Protein AF-A0A8T5TJ67-F1 (afdb_monomer)

Nearest PDB structures (foldseek):
  5tj5-assembly1_B  TM=3.031E-01  e=1.837E+00  Saccharomyces cerevisiae S288C
  1few-assembly1_A  TM=2.357E-01  e=9.222E+00  Homo sapiens

Foldseek 3Di:
DVVVVVLLLVLLVLLQVLLVQQLVQLVVQQVPCPDPVVCCVPVNPVLNVLSVQSNVLSVVSNVVSPDDPDPPPPQLVNLLVSLVSNCRRTPVVSSVSSNVSSVSVVVVVVVVVD

Radius of gyration: 16.31 Å; Cα contacts (8 Å, |Δi|>4): 129; chains: 1; bounding box: 36×20×50 Å

Secondary structure (DSSP, 8-state):
-HHHHHHHHHHHHHHHHHHHHHHHHHHHHHHT-S-HHHHHHHH-HHHHHHHHHHHHHHHHHHHHHH-SS------HHHHHHHHHHHHHHS-HHHHHHHHHHHHHHHHHHHTT--

Mean predicted aligned error: 6.75 Å

Solvent-accessible surface area (backbone atoms only — not comparable to full-atom values): 5750 Å² total; per-residue (Å²): 115,68,70,61,53,53,52,54,52,50,34,34,51,37,29,32,53,17,11,51,52,15,28,52,52,17,46,52,66,55,67,70,54,86,50,64,70,65,44,36,76,72,69,35,62,63,55,56,52,34,25,54,53,11,31,54,54,15,48,52,39,32,60,57,42,67,51,89,87,54,85,67,88,62,51,37,64,56,39,35,51,52,11,53,49,28,33,73,31,35,37,50,67,23,12,50,40,22,34,50,29,17,52,53,52,45,53,58,58,57,66,72,75,114

Sequence (114 aa):
MEKNRNYQNLIRFLSLISGIGGFIFSFTNLYNIIDVIRFINTEGFTYIIKNIIGLIFTEIVILFSIRPNRPIPIHFALIGVIGFFIMIFSYFWCGFLLLIAGGIDLITRTGEKE

pLDDT: mean 81.97, std 12.16, range [45.62, 94.38]

Structure (mmCIF, N/CA/C/O backbone):
data_AF-A0A8T5TJ67-F1
#
_entry.id   AF-A0A8T5TJ67-F1
#
loop_
_atom_site.group_PDB
_atom_site.id
_atom_site.type_symbol
_atom_site.label_atom_id
_atom_site.label_alt_id
_atom_site.label_comp_id
_atom_site.label_asym_id
_atom_site.label_entity_id
_atom_site.label_seq_id
_atom_site.pdbx_PDB_ins_code
_atom_site.Cartn_x
_atom_site.Cartn_y
_atom_site.Cartn_z
_atom_site.occupancy
_atom_site.B_iso_or_equiv
_atom_site.auth_seq_id
_atom_site.auth_comp_id
_atom_site.auth_asym_id
_atom_site.auth_atom_id
_atom_site.pdbx_PDB_model_num
ATOM 1 N N . MET A 1 1 ? -15.703 -2.414 25.810 1.00 54.84 1 MET A N 1
ATOM 2 C CA . MET A 1 1 ? -14.335 -2.901 25.497 1.00 54.84 1 MET A CA 1
ATOM 3 C C . MET A 1 1 ? -14.296 -3.815 24.271 1.00 54.84 1 MET A C 1
ATOM 5 O O . MET A 1 1 ? -13.433 -3.625 23.426 1.00 54.84 1 MET A O 1
ATOM 9 N N . GLU A 1 2 ? -15.232 -4.755 24.112 1.00 59.00 2 GLU A N 1
ATOM 10 C CA . GLU A 1 2 ? -15.249 -5.699 22.976 1.00 59.00 2 GLU A CA 1
ATOM 11 C C . GLU A 1 2 ? -15.525 -5.037 21.609 1.00 59.00 2 GLU A C 1
ATOM 13 O O . GLU A 1 2 ? -14.854 -5.336 20.623 1.00 59.00 2 GLU A O 1
ATOM 18 N N . LYS A 1 3 ? -16.424 -4.041 21.564 1.00 59.69 3 LYS A N 1
ATOM 19 C CA . LYS A 1 3 ? -16.757 -3.288 20.339 1.00 59.69 3 LYS A CA 1
ATOM 20 C C . LYS A 1 3 ? -15.538 -2.567 19.734 1.00 59.69 3 LYS A C 1
ATOM 22 O O . LYS A 1 3 ? -15.302 -2.667 18.536 1.00 59.69 3 LYS A O 1
ATOM 27 N N . ASN A 1 4 ? -14.721 -1.916 20.567 1.00 70.56 4 ASN A N 1
ATOM 28 C CA . ASN A 1 4 ? -13.504 -1.216 20.132 1.00 70.56 4 ASN A CA 1
ATOM 29 C C . ASN A 1 4 ?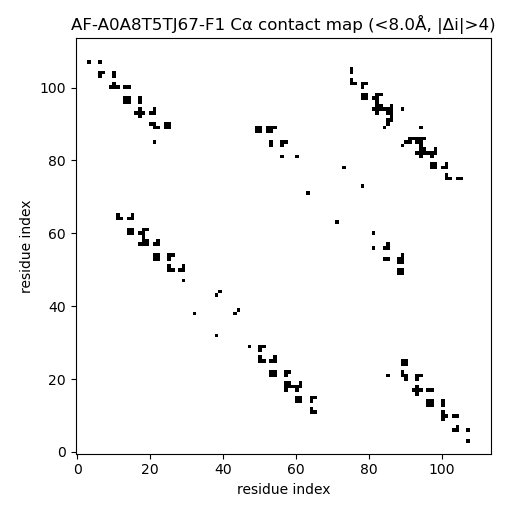 -12.439 -2.215 19.616 1.00 70.56 4 ASN A C 1
ATOM 31 O O . ASN A 1 4 ? -11.816 -1.990 18.582 1.00 70.56 4 ASN A O 1
ATOM 35 N N . ARG A 1 5 ? -12.326 -3.400 20.236 1.00 74.25 5 ARG A N 1
ATOM 36 C CA . ARG A 1 5 ? -11.442 -4.478 19.753 1.00 74.25 5 ARG A CA 1
ATOM 37 C C . ARG A 1 5 ? -11.844 -4.991 18.364 1.00 74.25 5 ARG A C 1
ATOM 39 O O . ARG A 1 5 ? -10.973 -5.217 17.526 1.00 74.25 5 ARG A O 1
ATOM 46 N N . ASN A 1 6 ? -13.143 -5.123 18.096 1.00 80.75 6 ASN A N 1
ATOM 47 C CA . ASN A 1 6 ? -13.642 -5.553 16.787 1.00 80.75 6 ASN A CA 1
ATOM 48 C C . ASN A 1 6 ? -13.367 -4.511 15.690 1.00 80.75 6 ASN A C 1
ATOM 50 O O . ASN A 1 6 ? -12.905 -4.885 14.612 1.00 80.75 6 ASN A O 1
ATOM 54 N N . TYR A 1 7 ? -13.559 -3.215 15.968 1.00 80.31 7 TYR A N 1
ATOM 55 C CA . TYR A 1 7 ? -13.212 -2.149 15.017 1.00 80.31 7 TYR A CA 1
ATOM 56 C C . TYR A 1 7 ? -11.710 -2.087 14.734 1.00 80.31 7 TYR A C 1
ATOM 58 O O . TYR A 1 7 ? -11.309 -1.988 13.577 1.00 80.31 7 TYR A O 1
ATOM 66 N N . GLN A 1 8 ? -10.868 -2.223 15.760 1.00 79.06 8 GLN A N 1
ATOM 67 C CA . GLN A 1 8 ? -9.416 -2.264 15.575 1.00 79.06 8 GLN A CA 1
ATOM 68 C C . GLN A 1 8 ? -8.974 -3.460 14.724 1.00 79.06 8 GLN A C 1
ATOM 70 O O . GLN A 1 8 ? -8.115 -3.311 13.855 1.00 79.06 8 GLN A O 1
ATOM 75 N N . ASN A 1 9 ? -9.579 -4.634 14.923 1.00 83.81 9 ASN A N 1
ATOM 76 C CA . ASN A 1 9 ? -9.312 -5.804 14.088 1.00 83.81 9 ASN A CA 1
ATOM 77 C C . ASN A 1 9 ? -9.749 -5.576 12.633 1.00 83.81 9 ASN A C 1
ATOM 79 O O . ASN A 1 9 ? -9.009 -5.932 11.718 1.00 83.81 9 ASN A O 1
ATOM 83 N N . LEU A 1 10 ? -10.903 -4.937 12.412 1.00 85.75 10 LEU A N 1
ATOM 84 C CA . LEU A 1 10 ? -11.391 -4.596 11.075 1.00 85.75 10 LEU A CA 1
ATOM 85 C C . LEU A 1 10 ? -10.462 -3.604 10.359 1.00 85.75 10 LEU A C 1
ATOM 87 O O . LEU A 1 10 ? -10.092 -3.838 9.212 1.00 85.75 10 LEU A O 1
ATOM 91 N N . ILE A 1 11 ? -10.034 -2.533 11.034 1.00 84.94 11 ILE A N 1
ATOM 92 C CA . ILE A 1 11 ? -9.094 -1.542 10.482 1.00 84.94 11 ILE A CA 1
ATOM 93 C C . ILE A 1 11 ? -7.776 -2.217 10.089 1.00 84.94 11 ILE A C 1
ATOM 95 O O . ILE A 1 11 ? -7.259 -1.978 8.996 1.00 84.94 11 ILE A O 1
ATOM 99 N N . ARG A 1 12 ? -7.248 -3.095 10.954 1.00 83.94 12 ARG A N 1
ATOM 100 C CA . ARG A 1 12 ? -6.021 -3.862 10.681 1.00 83.94 12 ARG A CA 1
ATOM 101 C C . ARG A 1 12 ? -6.185 -4.779 9.479 1.00 83.94 12 ARG A C 1
ATOM 103 O O . ARG A 1 12 ? -5.309 -4.816 8.625 1.00 83.94 12 ARG A O 1
ATOM 110 N N . PHE A 1 13 ? -7.307 -5.485 9.397 1.00 88.75 13 PHE A N 1
ATOM 111 C CA . PHE A 1 13 ? -7.608 -6.383 8.291 1.00 88.75 13 PHE A CA 1
ATOM 112 C C . PHE A 1 13 ? -7.712 -5.637 6.954 1.00 88.75 13 PHE A C 1
ATOM 114 O O . PHE A 1 13 ? -7.060 -6.023 5.986 1.00 88.75 13 PHE A O 1
ATOM 121 N N . LEU A 1 14 ? -8.460 -4.529 6.912 1.00 89.69 14 LEU A N 1
ATOM 122 C CA . LEU A 1 14 ? -8.596 -3.698 5.713 1.00 89.69 14 LEU A CA 1
ATOM 123 C C . LEU A 1 14 ? -7.253 -3.103 5.275 1.00 89.69 14 LEU A C 1
ATOM 125 O O . LEU A 1 14 ? -6.912 -3.149 4.094 1.00 89.69 14 LEU A O 1
ATOM 129 N N . SER A 1 15 ? -6.470 -2.597 6.230 1.00 88.69 15 SER A N 1
ATOM 130 C CA . SER A 1 15 ? -5.136 -2.051 5.959 1.00 88.69 15 SER A CA 1
ATOM 131 C C . SER A 1 15 ? -4.192 -3.126 5.419 1.00 88.69 15 SER A C 1
ATOM 133 O O . SER A 1 15 ? -3.483 -2.884 4.444 1.00 88.69 15 SER A O 1
ATOM 135 N N . LEU A 1 16 ? -4.236 -4.336 5.985 1.00 90.56 16 LEU A N 1
ATOM 136 C CA . LEU A 1 16 ? -3.417 -5.458 5.542 1.00 90.56 16 LEU A CA 1
ATOM 137 C C . LEU A 1 16 ? -3.779 -5.901 4.120 1.00 90.56 16 LEU A C 1
ATOM 139 O O . LEU A 1 16 ? -2.886 -6.045 3.290 1.00 90.56 16 LEU A O 1
ATOM 143 N N . ILE A 1 17 ? -5.070 -6.069 3.814 1.00 92.88 17 ILE A N 1
ATOM 144 C CA . ILE A 1 17 ? -5.524 -6.430 2.461 1.00 92.88 17 ILE A CA 1
ATOM 145 C C . ILE A 1 17 ? -5.148 -5.348 1.452 1.00 92.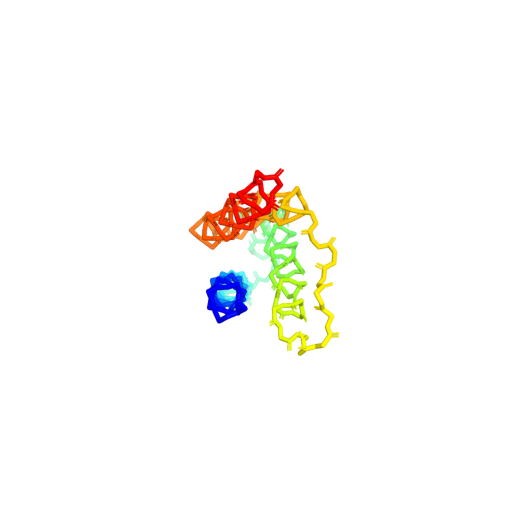88 17 ILE A C 1
ATOM 147 O O . ILE A 1 17 ? -4.643 -5.666 0.377 1.00 92.88 17 ILE A O 1
ATOM 151 N N . SER A 1 18 ? -5.351 -4.076 1.801 1.00 90.69 18 SER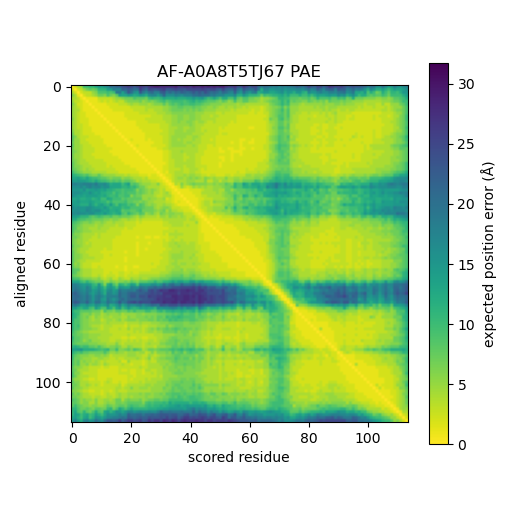 A N 1
ATOM 152 C CA . SER A 1 18 ? -4.925 -2.952 0.969 1.00 90.69 18 SER A CA 1
ATOM 153 C C . SER A 1 18 ? -3.425 -3.021 0.674 1.00 90.69 18 SER A C 1
ATOM 155 O O . SER A 1 18 ? -3.019 -2.952 -0.485 1.00 90.69 18 SER A O 1
ATOM 157 N N . GLY A 1 19 ? -2.607 -3.177 1.719 1.00 90.69 19 GLY A N 1
ATOM 158 C CA . GLY A 1 19 ? -1.156 -3.257 1.601 1.00 90.69 19 GLY A CA 1
ATOM 159 C C . GLY A 1 19 ? -0.716 -4.423 0.717 1.00 90.69 19 GLY A C 1
ATOM 160 O O . GLY A 1 19 ? 0.028 -4.216 -0.234 1.00 90.69 19 GLY A O 1
ATOM 161 N N . ILE A 1 20 ? -1.232 -5.630 0.961 1.00 94.06 20 ILE A N 1
ATOM 162 C CA . ILE A 1 20 ? -0.900 -6.823 0.166 1.00 94.06 20 ILE A CA 1
ATOM 163 C C . ILE A 1 20 ? -1.329 -6.651 -1.295 1.00 94.06 20 ILE A C 1
ATOM 165 O O . ILE A 1 20 ? -0.544 -6.928 -2.198 1.00 94.06 20 ILE A O 1
ATOM 169 N N . GLY A 1 21 ? -2.547 -6.167 -1.546 1.00 92.56 21 GLY A N 1
ATOM 170 C CA . GLY A 1 21 ? -3.043 -5.967 -2.908 1.00 92.56 21 GLY A CA 1
ATOM 171 C C . GLY A 1 21 ? -2.205 -4.954 -3.691 1.00 92.56 21 GLY A C 1
ATOM 172 O O . GLY A 1 21 ? -1.837 -5.211 -4.837 1.00 92.56 21 GLY A O 1
ATOM 173 N N . GLY A 1 22 ? -1.839 -3.834 -3.060 1.00 92.44 22 GLY A N 1
ATOM 174 C CA . GLY A 1 22 ? -1.003 -2.815 -3.691 1.00 92.44 22 GLY A CA 1
ATOM 175 C C . GLY A 1 22 ? 0.432 -3.300 -3.905 1.00 92.44 22 GLY A C 1
ATOM 176 O O . GLY A 1 22 ? 1.045 -2.983 -4.927 1.00 92.44 22 GLY A O 1
ATOM 177 N N . PHE A 1 23 ? 0.947 -4.118 -2.985 1.00 94.12 23 PHE A N 1
ATOM 178 C CA . PHE A 1 23 ? 2.255 -4.745 -3.127 1.00 94.12 23 PHE A CA 1
ATOM 179 C C . PHE A 1 23 ? 2.276 -5.678 -4.337 1.00 94.12 23 PHE A C 1
ATOM 181 O O . PHE A 1 23 ? 3.121 -5.513 -5.211 1.00 94.12 23 PHE A O 1
ATOM 188 N N . ILE A 1 24 ? 1.312 -6.601 -4.435 1.00 94.38 24 ILE A N 1
ATOM 189 C CA . ILE A 1 24 ? 1.206 -7.540 -5.561 1.00 94.38 24 ILE A CA 1
ATOM 190 C C . ILE A 1 24 ? 1.086 -6.775 -6.878 1.00 94.38 24 ILE A C 1
ATOM 192 O O . ILE A 1 24 ? 1.836 -7.058 -7.804 1.00 94.38 24 ILE A O 1
ATOM 196 N N . PHE A 1 25 ? 0.208 -5.772 -6.957 1.00 93.00 25 PHE A N 1
ATOM 197 C CA . PHE A 1 25 ? 0.032 -4.979 -8.173 1.00 93.00 25 PHE A CA 1
ATOM 198 C C . PHE A 1 25 ? 1.336 -4.303 -8.624 1.00 93.00 25 PHE A C 1
ATOM 200 O O . PHE A 1 25 ? 1.768 -4.469 -9.764 1.00 93.00 25 PHE A O 1
ATOM 207 N N . SER A 1 26 ? 1.991 -3.576 -7.715 1.00 92.25 26 SER A N 1
ATOM 208 C CA . SER A 1 26 ? 3.237 -2.861 -8.019 1.00 92.25 26 SER A CA 1
ATOM 209 C C . SER A 1 26 ? 4.375 -3.829 -8.357 1.00 92.25 26 SER A C 1
ATOM 211 O O . SER A 1 26 ? 5.158 -3.576 -9.272 1.00 92.25 26 SER A O 1
ATOM 213 N N . PHE A 1 27 ? 4.443 -4.963 -7.654 1.00 92.75 27 PHE A N 1
ATOM 214 C CA . PHE A 1 27 ? 5.428 -6.010 -7.897 1.00 92.75 27 PHE A CA 1
ATOM 215 C C . PHE A 1 27 ? 5.231 -6.650 -9.270 1.00 92.75 27 PHE A C 1
ATOM 217 O O . PHE A 1 27 ? 6.185 -6.744 -10.033 1.00 92.75 27 PHE A O 1
ATOM 224 N N . THR A 1 28 ? 4.005 -7.039 -9.626 1.00 91.31 28 THR A N 1
ATOM 225 C CA . THR A 1 28 ? 3.693 -7.636 -10.931 1.00 91.31 28 THR A CA 1
ATOM 226 C C . THR A 1 28 ? 4.013 -6.678 -12.079 1.00 91.31 28 THR A C 1
ATOM 228 O O . THR A 1 28 ? 4.586 -7.103 -13.081 1.00 91.31 28 THR A O 1
ATOM 231 N N . ASN A 1 29 ? 3.721 -5.383 -11.924 1.00 89.62 29 ASN A N 1
ATOM 232 C CA . ASN A 1 29 ? 4.056 -4.374 -12.931 1.00 89.62 29 ASN A CA 1
ATOM 233 C C . ASN A 1 29 ? 5.562 -4.255 -13.181 1.00 89.62 29 ASN A C 1
ATOM 235 O O . ASN A 1 29 ? 5.965 -4.012 -14.315 1.00 89.62 29 ASN A O 1
ATOM 239 N N . LEU A 1 30 ? 6.384 -4.416 -12.142 1.00 89.62 30 LEU A N 1
ATOM 240 C CA . LEU A 1 30 ? 7.843 -4.393 -12.264 1.00 89.62 30 LEU A CA 1
ATOM 241 C C . LEU A 1 30 ? 8.401 -5.733 -12.750 1.00 89.62 30 LEU A C 1
ATOM 243 O O . LEU A 1 30 ? 9.303 -5.752 -13.581 1.00 89.62 30 LEU A O 1
ATOM 247 N N . TYR A 1 31 ? 7.853 -6.849 -12.269 1.00 88.62 31 TYR A N 1
ATOM 248 C CA . TYR A 1 31 ? 8.286 -8.197 -12.633 1.00 88.62 31 TYR A CA 1
ATOM 249 C C . TYR A 1 31 ? 8.078 -8.496 -14.123 1.00 88.62 31 TYR A C 1
ATOM 251 O O . TYR A 1 31 ? 8.889 -9.180 -14.738 1.00 88.62 31 TYR A O 1
ATOM 259 N N . ASN A 1 32 ? 7.024 -7.942 -14.726 1.00 85.81 32 ASN A N 1
ATOM 260 C CA . ASN A 1 32 ? 6.734 -8.118 -16.150 1.00 85.81 32 ASN A CA 1
ATOM 261 C C . ASN A 1 32 ? 7.672 -7.326 -17.084 1.00 85.81 32 ASN A C 1
ATOM 263 O O . ASN A 1 32 ? 7.536 -7.413 -18.306 1.00 85.81 32 ASN A O 1
ATOM 267 N N . ILE A 1 33 ? 8.629 -6.560 -16.548 1.00 86.62 33 ILE A N 1
ATOM 268 C CA . ILE A 1 33 ? 9.618 -5.833 -17.348 1.00 86.62 33 ILE A CA 1
ATOM 269 C C . ILE A 1 33 ? 10.758 -6.791 -17.720 1.00 86.62 33 ILE A C 1
ATOM 271 O O . ILE A 1 33 ? 11.708 -6.983 -16.968 1.00 86.62 33 ILE A O 1
ATOM 275 N N . ILE A 1 34 ? 10.656 -7.391 -18.909 1.00 80.88 34 ILE A N 1
ATOM 276 C CA . ILE A 1 34 ? 11.642 -8.350 -19.443 1.00 80.88 34 ILE A CA 1
ATOM 277 C C . ILE A 1 34 ? 12.904 -7.636 -19.965 1.00 80.88 34 ILE A C 1
ATOM 279 O O . ILE A 1 34 ? 14.011 -8.151 -19.833 1.00 80.88 34 ILE A O 1
ATOM 283 N N . ASP A 1 35 ? 12.746 -6.438 -20.538 1.00 83.69 35 ASP A N 1
ATOM 284 C CA . ASP A 1 35 ? 13.838 -5.601 -21.047 1.00 83.69 35 ASP A CA 1
ATOM 285 C C . ASP A 1 35 ? 13.650 -4.161 -20.565 1.00 83.69 35 ASP A C 1
ATOM 287 O O . ASP A 1 35 ? 12.813 -3.410 -21.072 1.00 83.69 35 ASP A O 1
ATOM 291 N N . VAL A 1 36 ? 14.446 -3.783 -19.567 1.00 81.38 36 VAL A N 1
ATOM 292 C CA . VAL A 1 36 ? 14.365 -2.477 -18.906 1.00 81.38 36 VAL A CA 1
ATOM 293 C C . VAL A 1 36 ? 14.709 -1.336 -19.864 1.00 81.38 36 VAL A C 1
ATOM 295 O O . VAL A 1 36 ? 14.064 -0.292 -19.814 1.00 81.38 36 VAL A O 1
ATOM 298 N N . ILE A 1 37 ? 15.680 -1.517 -20.764 1.00 81.44 37 ILE A N 1
ATOM 299 C CA . ILE A 1 37 ? 16.137 -0.449 -21.667 1.00 81.44 37 ILE A CA 1
ATOM 300 C C . ILE A 1 37 ? 15.053 -0.154 -22.700 1.00 81.44 37 ILE A C 1
ATOM 302 O O . ILE A 1 37 ? 14.670 1.002 -22.901 1.00 81.44 37 ILE A O 1
ATOM 306 N N . ARG A 1 38 ? 14.507 -1.201 -23.326 1.00 83.81 38 ARG A N 1
ATOM 307 C CA . ARG A 1 38 ? 13.406 -1.053 -24.280 1.00 83.81 38 ARG A CA 1
ATOM 308 C C . ARG A 1 38 ? 12.157 -0.489 -23.606 1.00 83.81 38 ARG A C 1
ATOM 310 O O . ARG A 1 38 ? 11.498 0.380 -24.174 1.00 83.81 38 ARG A O 1
ATOM 317 N N . PHE A 1 39 ? 11.852 -0.944 -22.394 1.00 84.81 39 PHE A N 1
ATOM 318 C CA . PHE A 1 39 ? 10.703 -0.473 -21.631 1.00 84.81 39 PHE A CA 1
ATOM 319 C C . PHE A 1 39 ? 10.812 1.016 -21.284 1.00 84.81 39 PHE A C 1
ATOM 321 O O . PHE A 1 39 ? 9.875 1.765 -21.545 1.00 84.81 39 PHE A O 1
ATOM 328 N N . ILE A 1 40 ? 11.967 1.478 -20.789 1.00 85.69 40 ILE A N 1
ATOM 329 C CA . ILE A 1 40 ? 12.200 2.899 -20.481 1.00 85.69 40 ILE A CA 1
ATOM 330 C C . ILE A 1 40 ? 12.008 3.776 -21.720 1.00 85.69 40 ILE A C 1
ATOM 332 O O . ILE A 1 40 ? 11.410 4.842 -21.616 1.00 85.69 40 ILE A O 1
ATOM 336 N N . ASN A 1 41 ? 12.463 3.323 -22.889 1.00 83.50 41 ASN A N 1
ATOM 337 C CA . ASN A 1 41 ? 12.296 4.074 -24.134 1.00 83.50 41 ASN A CA 1
ATOM 338 C C . ASN A 1 41 ? 10.836 4.143 -24.618 1.00 83.50 41 ASN A C 1
ATOM 340 O O . ASN A 1 41 ? 10.513 5.024 -25.409 1.00 83.50 41 ASN A O 1
ATOM 344 N N . THR A 1 42 ? 9.968 3.230 -24.166 1.00 84.50 42 THR A N 1
ATOM 345 C CA . THR A 1 42 ? 8.573 3.125 -24.632 1.00 84.50 42 THR A CA 1
ATOM 346 C C . THR A 1 42 ? 7.587 3.742 -23.637 1.00 84.50 42 THR A C 1
ATOM 348 O O . THR A 1 42 ? 6.773 4.579 -24.007 1.00 84.50 42 THR A O 1
ATOM 351 N N . GLU A 1 43 ? 7.689 3.359 -22.365 1.00 81.50 43 GLU A N 1
ATOM 352 C CA . GLU A 1 43 ? 6.768 3.735 -21.278 1.00 81.50 43 GLU A CA 1
ATOM 353 C C . GLU A 1 43 ? 7.327 4.864 -20.394 1.00 81.50 43 GLU A C 1
ATOM 355 O O . GLU A 1 43 ? 6.614 5.474 -19.594 1.00 81.50 43 GLU A O 1
ATOM 360 N N . GLY A 1 44 ? 8.621 5.166 -20.530 1.00 84.06 44 GLY A N 1
ATOM 361 C CA . GLY A 1 44 ? 9.303 6.184 -19.744 1.00 84.06 44 GLY A CA 1
ATOM 362 C C . GLY A 1 44 ? 9.754 5.698 -18.366 1.00 84.06 44 GLY A C 1
ATOM 363 O O . GLY A 1 44 ? 9.135 4.864 -17.702 1.00 84.06 44 GLY A O 1
ATOM 364 N N . PHE A 1 45 ? 10.845 6.291 -17.880 1.00 86.75 45 PHE A N 1
ATOM 365 C CA . PHE A 1 45 ? 11.412 5.984 -16.561 1.00 86.75 45 PHE A CA 1
ATOM 366 C C . PHE A 1 45 ? 10.430 6.258 -15.404 1.00 86.75 45 PHE A C 1
ATOM 368 O O . PHE A 1 45 ? 10.468 5.597 -14.365 1.00 86.75 45 PHE A O 1
ATOM 375 N N . THR A 1 46 ? 9.494 7.189 -15.607 1.00 86.69 46 THR A N 1
ATOM 376 C CA . THR A 1 46 ? 8.452 7.557 -14.641 1.00 86.69 46 THR A CA 1
ATOM 377 C C . THR A 1 46 ? 7.574 6.374 -14.238 1.00 86.69 46 THR A C 1
ATOM 379 O O . THR A 1 46 ? 7.184 6.286 -13.075 1.00 86.69 46 THR A O 1
ATOM 382 N N . TYR A 1 47 ? 7.290 5.435 -15.150 1.00 86.88 47 TYR A N 1
ATOM 383 C CA . TYR A 1 47 ? 6.482 4.255 -14.831 1.00 86.88 47 TYR A CA 1
ATOM 384 C C . TYR A 1 47 ? 7.175 3.344 -13.809 1.00 86.88 47 TYR A C 1
ATOM 386 O O . TYR A 1 47 ? 6.549 2.859 -12.864 1.00 86.88 47 TYR A O 1
ATOM 394 N N . ILE A 1 48 ? 8.485 3.143 -13.962 1.00 87.38 48 ILE A N 1
ATOM 395 C CA . ILE A 1 48 ? 9.286 2.324 -13.045 1.00 87.38 48 ILE A CA 1
ATOM 396 C C . ILE A 1 48 ? 9.338 2.990 -11.671 1.00 87.38 48 ILE A C 1
ATOM 398 O O . ILE A 1 48 ? 9.008 2.354 -10.670 1.00 87.38 48 ILE A O 1
ATOM 402 N N . ILE A 1 49 ? 9.669 4.288 -11.627 1.00 90.44 49 ILE A N 1
ATOM 403 C CA . ILE A 1 49 ? 9.691 5.058 -10.375 1.00 90.44 49 ILE A CA 1
ATOM 404 C C . ILE A 1 49 ? 8.337 4.964 -9.668 1.00 90.44 49 ILE A C 1
ATOM 406 O O . ILE A 1 49 ? 8.288 4.698 -8.469 1.00 90.44 49 ILE A O 1
ATOM 410 N N . LYS A 1 50 ? 7.236 5.145 -10.408 1.00 90.81 50 LYS A N 1
ATOM 411 C CA . LYS A 1 50 ? 5.879 5.090 -9.863 1.00 90.81 50 LYS A CA 1
ATOM 412 C C . LYS A 1 50 ? 5.624 3.773 -9.126 1.00 90.81 50 LYS A C 1
ATOM 414 O O . LYS A 1 50 ? 5.194 3.805 -7.977 1.00 90.81 50 LYS A O 1
ATOM 419 N N . ASN A 1 51 ? 5.930 2.636 -9.753 1.00 90.12 51 ASN A N 1
ATOM 420 C CA . ASN A 1 51 ? 5.699 1.326 -9.143 1.00 90.12 51 ASN A CA 1
ATOM 421 C C . ASN A 1 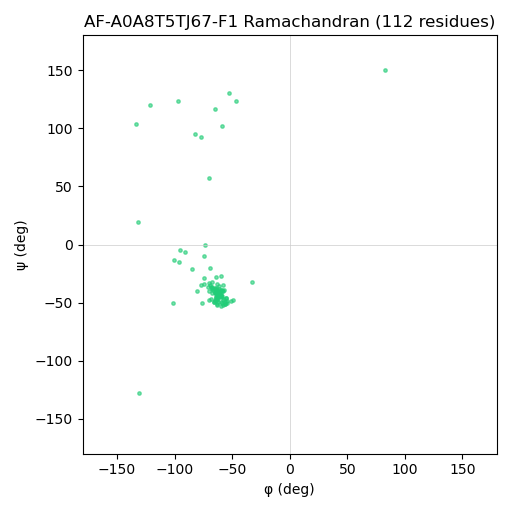51 ? 6.651 1.041 -7.969 1.00 90.12 51 ASN A C 1
ATOM 423 O O . ASN A 1 51 ? 6.230 0.427 -6.992 1.00 90.12 51 ASN A O 1
ATOM 427 N N . ILE A 1 52 ? 7.897 1.526 -8.006 1.00 92.69 52 ILE A N 1
ATOM 428 C CA . ILE A 1 52 ? 8.823 1.424 -6.863 1.00 92.69 52 ILE A CA 1
ATOM 429 C C . ILE A 1 52 ? 8.287 2.216 -5.664 1.00 92.69 52 ILE A C 1
ATOM 431 O O . ILE A 1 52 ? 8.256 1.707 -4.546 1.00 92.69 52 ILE A O 1
ATOM 435 N N . ILE A 1 53 ? 7.813 3.443 -5.890 1.00 93.06 53 ILE A N 1
ATOM 436 C CA . ILE A 1 53 ? 7.174 4.254 -4.847 1.00 93.06 53 ILE A CA 1
ATOM 437 C C . ILE A 1 53 ? 5.928 3.538 -4.308 1.00 93.06 53 ILE A C 1
ATOM 439 O O . ILE A 1 53 ? 5.734 3.468 -3.093 1.00 93.06 53 ILE A O 1
ATOM 443 N N . GLY A 1 54 ? 5.115 2.959 -5.197 1.00 91.94 54 GLY A N 1
ATOM 444 C CA . GLY A 1 54 ? 3.967 2.129 -4.835 1.00 91.94 54 GLY A CA 1
ATOM 445 C C . GLY A 1 54 ? 4.346 0.978 -3.899 1.00 91.94 54 GLY A C 1
ATOM 446 O O . GLY A 1 54 ? 3.732 0.833 -2.841 1.00 91.94 54 GLY A O 1
ATOM 447 N N . LEU A 1 55 ? 5.404 0.226 -4.228 1.00 93.62 55 LEU A N 1
ATOM 448 C CA . LEU A 1 55 ? 5.928 -0.845 -3.377 1.00 93.62 55 LEU A CA 1
ATOM 449 C C . LEU A 1 55 ? 6.290 -0.339 -1.982 1.00 93.62 55 LEU A C 1
ATOM 451 O O . LEU A 1 55 ? 5.786 -0.887 -1.003 1.00 93.62 55 LEU A O 1
ATOM 455 N N . ILE A 1 56 ? 7.074 0.738 -1.889 1.00 93.62 56 ILE A N 1
ATOM 456 C CA . ILE A 1 56 ? 7.514 1.310 -0.608 1.00 93.62 56 ILE A CA 1
ATOM 457 C C . ILE A 1 56 ? 6.311 1.656 0.277 1.00 93.62 56 ILE A C 1
ATOM 459 O O . ILE A 1 56 ? 6.256 1.258 1.440 1.00 93.62 56 ILE A O 1
ATOM 463 N N . PHE A 1 57 ? 5.309 2.359 -0.261 1.00 91.62 57 PHE A N 1
ATOM 464 C CA . PHE A 1 57 ? 4.122 2.714 0.521 1.00 91.62 57 PHE A CA 1
ATOM 465 C C . PHE A 1 57 ? 3.319 1.486 0.955 1.00 91.62 57 PHE A C 1
ATOM 467 O O . PHE A 1 57 ? 2.857 1.421 2.095 1.00 91.62 57 PHE A O 1
ATOM 474 N N . THR A 1 58 ? 3.161 0.499 0.075 1.00 91.06 58 THR A N 1
ATOM 475 C CA . THR A 1 58 ? 2.402 -0.718 0.392 1.00 91.06 58 THR A CA 1
ATOM 476 C C . THR A 1 58 ? 3.108 -1.591 1.429 1.00 91.06 58 THR A C 1
ATOM 478 O O . THR A 1 58 ? 2.454 -2.105 2.335 1.00 91.06 58 THR A O 1
ATOM 481 N N . GLU A 1 59 ? 4.439 -1.669 1.386 1.00 91.25 59 GLU A N 1
ATOM 482 C CA . GL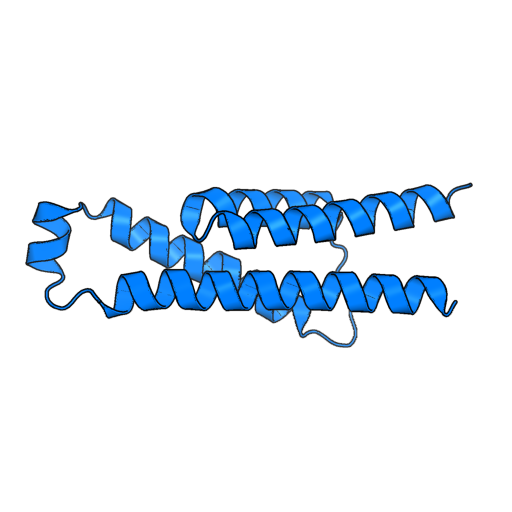U A 1 59 ? 5.257 -2.343 2.394 1.00 91.25 59 GLU A CA 1
ATOM 483 C C . GLU A 1 59 ? 5.138 -1.657 3.757 1.00 91.25 59 GLU A C 1
ATOM 485 O O . GLU A 1 59 ? 4.903 -2.322 4.768 1.00 91.25 59 GLU A O 1
ATOM 490 N N . ILE A 1 60 ? 5.207 -0.323 3.791 1.00 89.19 60 ILE A N 1
ATOM 491 C CA . ILE A 1 60 ? 4.993 0.462 5.010 1.00 89.19 60 ILE A CA 1
ATOM 492 C C . ILE A 1 60 ? 3.628 0.123 5.631 1.00 89.19 60 ILE A C 1
ATOM 494 O O . ILE A 1 60 ? 3.546 -0.147 6.832 1.00 89.19 60 ILE A O 1
ATOM 498 N N . VAL A 1 61 ? 2.560 0.070 4.827 1.00 88.19 61 VAL A N 1
ATOM 499 C CA . VAL A 1 61 ? 1.213 -0.296 5.299 1.00 88.19 61 VAL A CA 1
ATOM 500 C C . VAL A 1 61 ? 1.166 -1.718 5.852 1.00 88.19 61 VAL A C 1
ATOM 502 O O . VAL A 1 61 ? 0.564 -1.937 6.906 1.00 88.19 61 VAL A O 1
ATOM 505 N N . ILE A 1 62 ? 1.812 -2.680 5.194 1.00 89.44 62 ILE A N 1
ATOM 506 C CA . ILE A 1 62 ? 1.881 -4.072 5.662 1.00 89.44 62 ILE A CA 1
ATOM 507 C C . ILE A 1 62 ? 2.615 -4.148 7.007 1.00 89.44 62 ILE A C 1
ATOM 509 O O . ILE A 1 62 ? 2.078 -4.696 7.972 1.00 89.44 62 ILE A O 1
ATOM 513 N N . LEU A 1 63 ? 3.806 -3.549 7.104 1.00 86.62 63 LEU A N 1
ATOM 514 C CA . LEU A 1 63 ? 4.619 -3.529 8.325 1.00 86.62 63 LEU A CA 1
ATOM 515 C C . LEU A 1 63 ? 3.858 -2.927 9.504 1.00 86.62 63 LEU A C 1
ATOM 517 O O . LEU A 1 63 ? 3.961 -3.404 10.636 1.00 86.62 63 LEU A O 1
ATOM 521 N N . PHE A 1 64 ? 3.078 -1.884 9.241 1.00 79.94 64 PHE A N 1
ATOM 522 C CA . PHE A 1 64 ? 2.209 -1.286 10.236 1.00 79.94 64 PHE A CA 1
ATOM 523 C C . PHE A 1 64 ? 1.060 -2.217 10.626 1.00 79.94 64 PHE A C 1
ATOM 525 O O . PHE A 1 64 ? 0.844 -2.451 11.814 1.00 79.94 64 PHE A O 1
ATOM 532 N N . SER A 1 65 ? 0.378 -2.815 9.655 1.00 81.06 65 SER A N 1
ATOM 533 C CA . SER A 1 65 ? -0.792 -3.666 9.899 1.00 81.06 65 SER A CA 1
ATOM 534 C C . SER A 1 65 ? -0.472 -4.936 10.700 1.00 81.06 65 SER A C 1
ATOM 536 O O . SER A 1 65 ? -1.330 -5.425 11.433 1.00 81.06 65 SER A O 1
ATOM 538 N N . ILE A 1 66 ? 0.759 -5.454 10.602 1.00 82.62 66 ILE A N 1
ATOM 539 C CA . ILE A 1 66 ? 1.195 -6.690 11.278 1.00 82.62 66 ILE A CA 1
ATOM 540 C C . ILE A 1 66 ? 1.657 -6.445 12.726 1.00 82.62 66 ILE A C 1
ATOM 542 O O . ILE A 1 66 ? 1.670 -7.376 13.532 1.00 82.62 66 ILE A O 1
ATOM 546 N N . ARG A 1 67 ? 2.030 -5.214 13.111 1.00 73.69 67 ARG A N 1
ATOM 547 C CA . ARG A 1 67 ? 2.589 -4.958 14.452 1.00 73.69 67 ARG A CA 1
ATOM 548 C C . ARG A 1 67 ? 1.553 -5.240 15.561 1.00 73.69 67 ARG A C 1
ATOM 550 O O . ARG A 1 67 ? 0.562 -4.519 15.667 1.00 73.69 67 ARG A O 1
ATOM 557 N N . PRO A 1 68 ? 1.802 -6.219 16.457 1.00 53.88 68 PRO A N 1
ATOM 558 C CA . PRO A 1 68 ? 0.784 -6.717 17.385 1.00 53.88 68 PRO A CA 1
ATOM 559 C C . PRO A 1 68 ? 0.468 -5.757 18.541 1.00 53.88 68 PRO A C 1
ATOM 561 O O . PRO A 1 68 ? -0.662 -5.747 19.026 1.00 53.88 68 PRO A O 1
ATOM 564 N N . ASN A 1 69 ? 1.434 -4.929 18.962 1.00 52.84 69 ASN A N 1
ATOM 565 C CA . ASN A 1 69 ? 1.412 -4.291 20.286 1.00 52.84 69 ASN A CA 1
ATOM 566 C C . ASN A 1 69 ? 1.685 -2.783 20.314 1.00 52.84 69 ASN A C 1
ATOM 568 O O . ASN A 1 69 ? 2.025 -2.226 21.356 1.00 52.84 69 ASN A O 1
ATOM 572 N N . ARG A 1 70 ? 1.531 -2.093 19.185 1.00 50.62 70 ARG A N 1
ATOM 573 C CA . ARG A 1 70 ? 1.409 -0.637 19.213 1.00 50.62 70 ARG A CA 1
ATOM 574 C C . ARG A 1 70 ? 0.076 -0.283 18.576 1.00 50.62 70 ARG A C 1
ATOM 576 O O . ARG A 1 70 ? -0.106 -0.630 17.408 1.00 50.62 70 ARG A O 1
ATOM 583 N N . PRO A 1 71 ? -0.855 0.388 19.286 1.00 47.38 71 PRO A N 1
ATOM 584 C CA . PRO A 1 71 ? -1.784 1.242 18.577 1.00 47.38 71 PRO A CA 1
ATOM 585 C C . PRO A 1 71 ? -0.856 2.225 17.893 1.00 47.38 71 PRO A C 1
ATOM 587 O O . PRO A 1 71 ? -0.205 3.048 18.537 1.00 47.38 71 PRO A O 1
ATOM 590 N N . ILE A 1 72 ? -0.626 2.021 16.606 1.00 47.88 72 ILE A N 1
ATOM 591 C CA . ILE A 1 72 ? 0.123 2.996 15.850 1.00 47.88 72 ILE A CA 1
ATOM 592 C C . ILE A 1 72 ? -0.627 4.305 16.139 1.00 47.88 72 ILE A C 1
ATOM 594 O O . ILE A 1 72 ? -1.864 4.300 16.088 1.00 47.88 72 ILE A O 1
ATOM 598 N N . PRO A 1 73 ? 0.048 5.397 16.523 1.00 46.06 73 PRO A N 1
ATOM 599 C CA . PRO A 1 73 ? -0.598 6.694 16.598 1.00 46.06 73 PRO A CA 1
ATOM 600 C C . PRO A 1 73 ? -0.876 7.143 15.158 1.00 46.06 73 PRO A C 1
A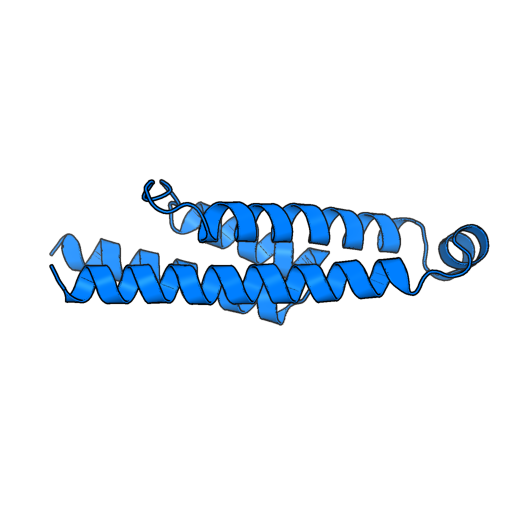TOM 602 O O . PRO A 1 73 ? -0.374 8.157 14.692 1.00 46.06 73 PRO A O 1
ATOM 605 N N . ILE A 1 74 ? -1.618 6.338 14.394 1.00 53.72 74 ILE A N 1
ATOM 606 C CA . ILE A 1 74 ? -2.157 6.744 13.121 1.00 53.72 74 ILE A CA 1
ATOM 607 C C . ILE A 1 74 ? -3.328 7.602 13.523 1.00 53.72 74 ILE A C 1
ATOM 609 O O . ILE A 1 74 ? -4.429 7.126 13.780 1.00 53.72 74 ILE A O 1
ATOM 613 N N . HIS A 1 75 ? -3.070 8.895 13.626 1.00 63.47 75 HIS A N 1
ATOM 614 C CA . HIS A 1 75 ? -4.110 9.829 13.267 1.00 63.47 75 HIS A CA 1
ATOM 615 C C . HIS A 1 75 ? -4.671 9.351 11.931 1.00 63.47 75 HIS A C 1
ATOM 617 O O . HIS A 1 75 ? -3.893 9.217 10.996 1.00 63.47 75 HIS A O 1
ATOM 623 N N . PHE A 1 76 ? -5.972 9.086 11.827 1.00 67.25 76 PHE A N 1
ATOM 624 C CA . PHE A 1 76 ? -6.691 8.882 10.562 1.00 67.25 76 PHE A CA 1
ATOM 625 C C . PHE A 1 76 ? -6.124 9.720 9.391 1.00 67.25 76 PHE A C 1
ATOM 627 O O . PHE A 1 76 ? -6.085 9.243 8.264 1.00 67.25 76 PHE A O 1
ATOM 634 N N . ALA A 1 77 ? -5.599 10.922 9.668 1.00 71.69 77 ALA A N 1
ATOM 635 C CA . ALA A 1 77 ? -4.821 11.753 8.754 1.00 71.69 77 ALA A CA 1
ATOM 636 C C . ALA A 1 77 ? -3.640 11.031 8.071 1.00 71.69 77 ALA A C 1
ATOM 638 O O . ALA A 1 77 ? -3.514 11.112 6.858 1.00 71.69 77 ALA A O 1
ATOM 639 N N . LEU A 1 78 ? -2.790 10.299 8.796 1.00 79.69 78 LEU A N 1
ATOM 640 C CA . LEU A 1 78 ? -1.660 9.558 8.227 1.00 79.69 78 LEU A CA 1
ATOM 641 C C . LEU A 1 78 ? -2.124 8.350 7.391 1.00 79.69 78 LEU A C 1
ATOM 643 O O . LEU A 1 78 ? -1.582 8.148 6.309 1.00 79.69 78 LEU A O 1
ATOM 647 N N . ILE A 1 79 ? -3.148 7.592 7.823 1.00 81.62 79 ILE A N 1
ATOM 648 C CA . ILE A 1 79 ? -3.781 6.558 6.969 1.00 81.62 79 ILE A CA 1
ATOM 649 C C . ILE A 1 79 ? -4.352 7.210 5.706 1.00 81.62 79 ILE A C 1
ATOM 651 O O . ILE A 1 79 ? -4.175 6.680 4.615 1.00 81.62 79 ILE A O 1
ATOM 655 N N . GLY A 1 80 ? -4.993 8.372 5.847 1.00 82.50 80 GLY A N 1
ATOM 656 C CA . GLY A 1 80 ? -5.553 9.149 4.748 1.00 82.50 80 GLY A CA 1
ATOM 657 C C . GLY A 1 80 ? -4.493 9.552 3.726 1.00 82.50 80 GLY A C 1
ATOM 658 O O . GLY A 1 80 ? -4.638 9.295 2.534 1.00 82.50 80 GLY A O 1
ATOM 659 N N . VAL A 1 81 ? -3.388 10.121 4.208 1.00 86.75 81 VAL A N 1
ATOM 660 C CA . VAL A 1 81 ? -2.251 10.531 3.379 1.00 86.75 81 VAL A CA 1
ATOM 661 C C . VAL A 1 81 ? -1.634 9.321 2.679 1.00 86.75 81 VAL A C 1
ATOM 663 O O . VAL A 1 81 ? -1.472 9.344 1.462 1.00 86.75 81 VAL A O 1
ATOM 666 N N . ILE A 1 82 ? -1.344 8.237 3.404 1.00 88.00 82 ILE A N 1
ATOM 667 C CA . ILE A 1 82 ? -0.761 7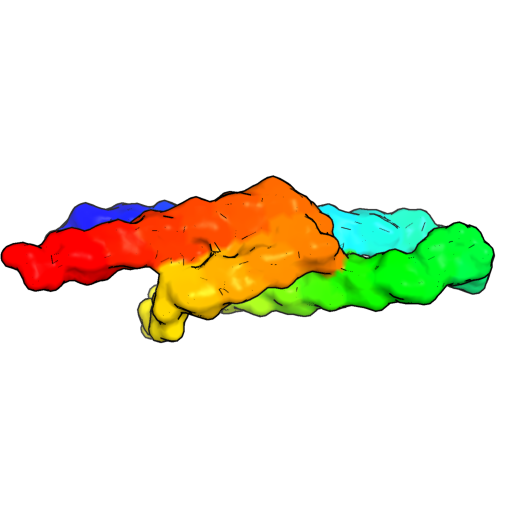.025 2.807 1.00 88.00 82 ILE A CA 1
ATOM 668 C C . ILE A 1 82 ? -1.730 6.388 1.800 1.00 88.00 82 ILE A C 1
ATOM 670 O O . ILE A 1 82 ? -1.307 5.993 0.717 1.00 88.00 82 ILE A O 1
ATOM 674 N N . GLY A 1 83 ? -3.028 6.336 2.110 1.00 86.38 83 GLY A N 1
ATOM 675 C CA . GLY A 1 83 ? -4.072 5.857 1.202 1.00 86.38 83 GLY A CA 1
ATOM 676 C C . GLY A 1 83 ? -4.096 6.644 -0.099 1.00 86.38 83 GLY A C 1
ATOM 677 O O . GLY A 1 83 ? -4.060 6.047 -1.171 1.00 86.38 83 GLY A O 1
ATOM 678 N N . PHE A 1 84 ? -4.040 7.973 -0.016 1.00 89.06 84 PHE A N 1
ATOM 679 C CA . PHE A 1 84 ? -3.955 8.843 -1.185 1.00 89.06 84 PHE A CA 1
ATOM 680 C C . PHE A 1 84 ? -2.702 8.572 -2.032 1.00 89.06 84 PHE A C 1
ATOM 682 O O . PHE A 1 84 ? -2.798 8.426 -3.251 1.00 89.06 84 PHE A O 1
ATOM 689 N N . PHE A 1 85 ? -1.534 8.416 -1.399 1.00 89.50 85 PHE A N 1
ATOM 690 C CA . PHE A 1 85 ? -0.307 8.043 -2.107 1.00 89.50 85 PHE A CA 1
ATOM 691 C C . PHE A 1 85 ? -0.429 6.672 -2.792 1.00 89.50 85 PHE A C 1
ATOM 693 O O . PHE A 1 85 ? -0.039 6.534 -3.950 1.00 89.50 85 PHE A O 1
ATOM 700 N N . ILE A 1 86 ? -1.037 5.673 -2.148 1.00 88.12 86 ILE A N 1
ATOM 701 C CA . ILE A 1 86 ? -1.264 4.355 -2.764 1.00 88.12 86 ILE A CA 1
ATOM 702 C C . ILE A 1 86 ? -2.216 4.453 -3.964 1.00 88.12 86 ILE A C 1
ATOM 704 O O . ILE A 1 86 ? -1.968 3.794 -4.972 1.00 88.12 86 ILE A O 1
ATOM 708 N N . MET A 1 87 ? -3.250 5.302 -3.913 1.00 89.94 87 MET A N 1
ATOM 709 C CA . MET A 1 87 ? -4.147 5.515 -5.061 1.00 89.94 87 MET A CA 1
ATOM 710 C C . MET A 1 87 ? -3.408 6.074 -6.281 1.00 89.94 87 MET A C 1
ATOM 712 O O . MET A 1 87 ? -3.710 5.686 -7.407 1.00 89.94 87 MET A O 1
ATOM 716 N N . ILE A 1 88 ? -2.452 6.981 -6.060 1.00 87.75 88 ILE A N 1
ATOM 717 C CA . ILE A 1 88 ? -1.679 7.607 -7.138 1.00 87.75 88 ILE A CA 1
ATOM 718 C C . ILE A 1 88 ? -0.628 6.644 -7.683 1.00 87.75 88 ILE A C 1
ATOM 720 O O . ILE A 1 88 ? -0.517 6.481 -8.898 1.00 87.75 88 ILE A O 1
ATOM 724 N N . PHE A 1 89 ? 0.165 6.042 -6.794 1.00 84.88 89 PHE A N 1
ATOM 725 C CA . PHE A 1 89 ? 1.409 5.357 -7.148 1.00 84.88 89 PHE A CA 1
ATOM 726 C C . PHE A 1 89 ? 1.265 3.843 -7.329 1.00 84.88 89 PHE A C 1
ATOM 728 O O . PHE A 1 89 ? 2.138 3.224 -7.927 1.00 84.88 89 PHE A O 1
ATOM 735 N N . SER A 1 90 ? 0.169 3.243 -6.871 1.00 87.31 90 SER A N 1
ATOM 736 C CA . SER A 1 90 ? -0.073 1.803 -6.957 1.00 87.31 90 SER A CA 1
ATOM 737 C C . SER A 1 90 ? -1.475 1.530 -7.517 1.00 87.31 90 SER A C 1
ATOM 739 O O . SER A 1 90 ? -1.822 2.032 -8.589 1.00 87.31 90 SER A O 1
ATOM 741 N N . TYR A 1 91 ? -2.275 0.717 -6.825 1.00 86.38 91 TYR A N 1
ATOM 742 C CA . TYR A 1 91 ? -3.617 0.337 -7.225 1.00 86.38 91 TYR A CA 1
ATOM 743 C C . TYR A 1 91 ? -4.672 1.203 -6.535 1.00 86.38 91 TYR A C 1
ATOM 745 O O . TYR A 1 91 ? -4.765 1.239 -5.304 1.00 86.38 91 TYR A O 1
ATOM 753 N N . PHE A 1 92 ? -5.512 1.851 -7.347 1.00 87.75 92 PHE A N 1
ATOM 754 C CA . PHE A 1 92 ? -6.572 2.753 -6.892 1.00 87.75 92 PHE A CA 1
ATOM 755 C C . PHE A 1 92 ? -7.441 2.135 -5.788 1.00 87.75 92 PHE A C 1
ATOM 757 O O . PHE A 1 92 ? -7.660 2.752 -4.746 1.00 87.75 92 PHE A O 1
ATOM 764 N N . TRP A 1 93 ? -7.889 0.891 -5.982 1.00 87.38 93 TRP A N 1
ATOM 765 C CA . TRP A 1 93 ? -8.780 0.219 -5.035 1.00 87.38 93 TRP A CA 1
ATOM 766 C C . TRP A 1 93 ? -8.117 -0.091 -3.694 1.00 87.38 93 TRP A C 1
ATOM 768 O O . TRP A 1 93 ? -8.786 -0.035 -2.665 1.00 87.38 93 TRP A O 1
ATOM 778 N N . CYS A 1 94 ? -6.810 -0.361 -3.675 1.00 88.75 94 CYS A N 1
ATOM 779 C CA . CYS A 1 94 ? -6.075 -0.554 -2.426 1.00 88.75 94 CYS A CA 1
ATOM 780 C C . CYS A 1 94 ? -6.032 0.746 -1.628 1.00 88.75 94 CYS A C 1
ATOM 782 O O . CYS A 1 94 ? -6.431 0.777 -0.467 1.00 88.75 94 CYS A O 1
ATOM 784 N N . GLY A 1 95 ? -5.658 1.851 -2.272 1.00 86.88 95 GLY A N 1
ATOM 785 C CA . GLY A 1 95 ? -5.661 3.147 -1.604 1.00 86.88 95 GLY A CA 1
ATOM 786 C C . GLY A 1 95 ? -7.055 3.547 -1.100 1.00 86.88 95 GLY A C 1
ATOM 787 O O . GLY A 1 95 ? -7.179 4.011 0.030 1.00 86.88 95 GLY A O 1
ATOM 788 N N . PHE A 1 96 ? -8.117 3.260 -1.863 1.00 90.12 96 PHE A N 1
ATOM 789 C CA . PHE A 1 96 ? -9.502 3.485 -1.431 1.00 90.12 96 PHE A CA 1
ATOM 790 C C . PHE A 1 96 ? -9.900 2.649 -0.201 1.00 90.12 96 PHE A C 1
ATOM 792 O O . PHE A 1 96 ? -10.485 3.180 0.743 1.00 90.12 96 PHE A O 1
ATOM 799 N N . LEU A 1 97 ? -9.540 1.361 -0.162 1.00 89.31 97 LEU A N 1
ATOM 800 C CA . LEU A 1 97 ? -9.753 0.506 1.014 1.00 89.31 97 LEU A CA 1
ATOM 801 C C . LEU A 1 97 ? -9.046 1.061 2.255 1.00 89.31 97 LEU A C 1
ATOM 803 O O . LEU A 1 97 ? -9.609 1.042 3.353 1.00 89.31 97 LEU A O 1
ATOM 807 N N . LEU A 1 98 ? -7.836 1.595 2.082 1.00 88.44 98 LEU A N 1
ATOM 808 C CA . LEU A 1 98 ? -7.089 2.214 3.170 1.00 88.44 98 LEU A CA 1
ATOM 809 C C . LEU A 1 98 ? -7.758 3.509 3.661 1.00 88.44 98 LEU A C 1
ATOM 811 O O . LEU A 1 98 ? -7.821 3.740 4.867 1.00 88.44 98 LEU A O 1
ATOM 815 N N . LEU A 1 99 ? -8.340 4.311 2.763 1.00 89.56 99 LEU A N 1
ATOM 816 C CA . LEU A 1 99 ? -9.139 5.482 3.145 1.00 89.56 99 LEU A CA 1
ATOM 817 C C . LEU A 1 99 ? -10.385 5.098 3.952 1.00 89.56 99 LEU A C 1
ATOM 819 O O . LEU A 1 99 ? -10.677 5.753 4.953 1.00 89.56 99 LEU A O 1
ATOM 823 N N . ILE A 1 100 ? -11.085 4.022 3.575 1.00 89.00 100 ILE A N 1
ATOM 824 C CA . ILE A 1 100 ? -12.219 3.502 4.356 1.00 89.00 100 ILE A CA 1
ATOM 825 C C . ILE A 1 100 ? -11.758 3.113 5.764 1.00 89.00 100 ILE A C 1
ATOM 827 O O . 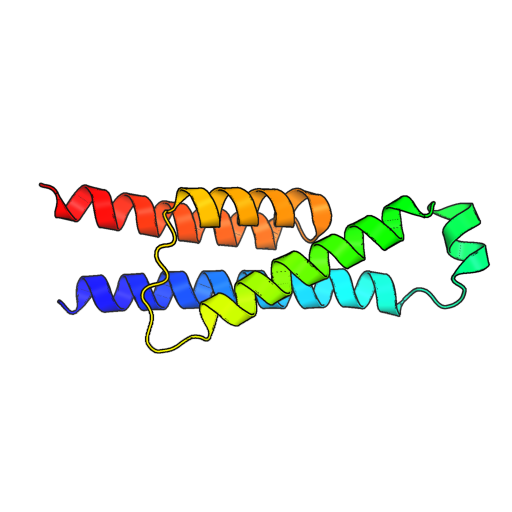ILE A 1 100 ? -12.401 3.490 6.743 1.00 89.00 100 ILE A O 1
ATOM 831 N N . ALA A 1 101 ? -10.624 2.416 5.886 1.00 86.31 101 ALA A N 1
ATOM 832 C CA . ALA A 1 101 ? -10.061 2.058 7.186 1.00 86.31 101 ALA A CA 1
ATOM 833 C C . ALA A 1 101 ? -9.766 3.304 8.048 1.00 86.31 101 ALA A C 1
ATOM 835 O O . ALA A 1 101 ? -10.073 3.317 9.240 1.00 86.31 101 ALA A O 1
ATOM 836 N N . GLY A 1 102 ? -9.248 4.376 7.439 1.00 84.81 102 GLY A N 1
ATOM 837 C CA . GLY A 1 102 ? -9.025 5.662 8.109 1.00 84.81 102 GLY A CA 1
ATOM 838 C C . GLY A 1 102 ? -10.314 6.366 8.529 1.00 84.81 102 GLY A C 1
ATOM 839 O O . GLY A 1 102 ? -10.376 6.928 9.621 1.00 84.81 102 GLY A O 1
ATOM 840 N N . GLY A 1 103 ? -11.359 6.304 7.701 1.00 85.00 103 GLY A N 1
ATOM 841 C CA . GLY A 1 103 ? -12.679 6.845 8.026 1.00 85.00 103 GLY A CA 1
ATOM 842 C C . GLY A 1 103 ? -13.337 6.119 9.202 1.00 85.00 103 GLY A C 1
ATOM 843 O O . GLY A 1 103 ? -13.889 6.764 10.092 1.00 85.00 103 GLY A O 1
ATOM 844 N N . ILE A 1 104 ? -13.218 4.789 9.256 1.00 84.81 104 ILE A N 1
ATOM 845 C CA . ILE A 1 104 ? -13.703 3.985 10.388 1.00 84.81 104 ILE A CA 1
ATOM 846 C C . ILE A 1 104 ? -12.958 4.367 11.676 1.00 84.81 104 ILE A C 1
ATOM 848 O O . ILE A 1 104 ? -13.599 4.541 12.714 1.00 84.81 104 ILE A O 1
ATOM 852 N N . ASP A 1 105 ? -11.632 4.545 11.620 1.00 82.62 105 ASP A N 1
ATOM 853 C CA . ASP A 1 105 ? -10.840 5.000 12.775 1.00 82.62 105 ASP A CA 1
ATOM 854 C C . ASP A 1 105 ? -11.288 6.388 13.262 1.00 82.62 105 ASP A C 1
ATOM 856 O O . ASP A 1 105 ? -11.479 6.590 14.462 1.00 82.62 105 ASP A O 1
ATOM 860 N N . LEU A 1 106 ? -11.535 7.324 12.337 1.00 82.25 106 LEU A N 1
ATOM 861 C CA . LEU A 1 106 ? -12.023 8.665 12.662 1.00 82.25 106 LEU A CA 1
ATOM 862 C C . LEU A 1 106 ? -13.368 8.616 13.397 1.00 82.25 106 LEU A C 1
ATOM 864 O O . LEU A 1 106 ? -13.475 9.176 14.487 1.00 82.25 106 LEU A O 1
ATOM 868 N N . ILE A 1 107 ? -14.358 7.915 12.831 1.00 82.62 107 ILE A N 1
ATOM 869 C CA . ILE A 1 107 ? -15.713 7.806 13.398 1.00 82.62 107 ILE A CA 1
ATOM 870 C C . ILE A 1 107 ? -15.667 7.168 14.789 1.00 82.62 107 ILE A C 1
ATOM 872 O O . ILE A 1 107 ? -16.321 7.647 15.718 1.00 82.62 107 ILE A O 1
ATOM 876 N N . THR A 1 108 ? -14.871 6.106 14.943 1.00 76.88 108 THR A N 1
ATOM 877 C CA . THR A 1 108 ? -14.746 5.381 16.214 1.00 76.88 108 THR A CA 1
ATOM 878 C C . THR A 1 108 ? -14.167 6.284 17.306 1.00 76.88 108 THR A C 1
ATOM 880 O O . THR A 1 108 ? -14.653 6.263 18.430 1.00 76.88 108 THR A 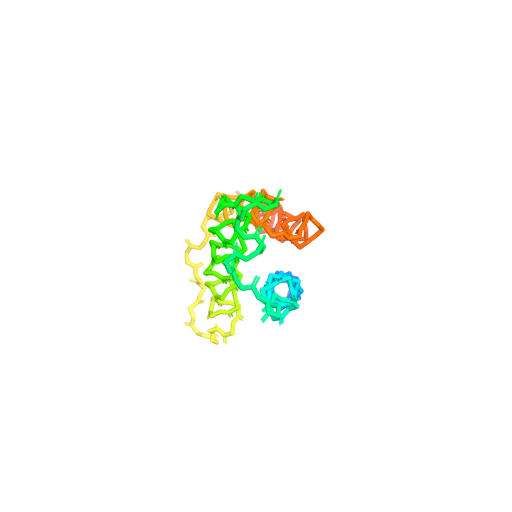O 1
ATOM 883 N N . ARG A 1 109 ? -13.184 7.133 16.978 1.00 71.94 109 ARG A N 1
ATOM 884 C CA . ARG A 1 109 ? -12.576 8.075 17.934 1.00 71.94 109 ARG A CA 1
ATOM 885 C C . ARG A 1 109 ? -13.462 9.271 18.267 1.00 71.94 109 ARG A C 1
ATOM 887 O O . ARG A 1 109 ? -13.385 9.775 19.384 1.00 71.94 109 ARG A O 1
ATOM 894 N N . THR A 1 110 ? -14.252 9.771 17.318 1.00 72.44 110 THR A N 1
ATOM 895 C CA . THR A 1 110 ? -15.194 10.871 17.585 1.00 72.44 110 THR A CA 1
ATOM 896 C C . THR A 1 110 ? -16.367 10.411 18.441 1.00 72.44 110 THR A C 1
ATOM 898 O O . THR A 1 110 ? -16.765 11.146 19.333 1.00 72.44 110 THR A O 1
ATOM 901 N N . GLY A 1 111 ? -16.857 9.182 18.242 1.00 63.94 111 GLY A N 1
ATOM 902 C CA . GLY A 1 111 ? -17.954 8.620 19.037 1.00 63.94 111 GLY A CA 1
ATOM 903 C C . GLY A 1 111 ? -17.576 8.190 20.460 1.00 63.94 111 GLY A C 1
ATOM 904 O O . GLY A 1 111 ? -18.463 7.865 21.234 1.00 63.94 111 GLY A O 1
ATOM 905 N N . GLU A 1 112 ? -16.287 8.166 20.819 1.00 60.31 112 GLU A N 1
ATOM 906 C CA . GLU A 1 112 ? -15.824 7.937 22.203 1.00 60.31 112 GLU A CA 1
ATOM 907 C C . GLU A 1 112 ? -15.663 9.239 23.010 1.00 60.31 112 GLU A C 1
ATOM 909 O O . GLU A 1 112 ? -15.352 9.183 24.198 1.00 60.31 112 GLU A O 1
ATOM 914 N N . LYS A 1 113 ? -15.819 10.410 22.372 1.00 55.50 113 LYS A N 1
ATOM 915 C CA . LYS A 1 113 ? -15.711 11.728 23.024 1.00 55.50 113 LYS A CA 1
ATOM 916 C C . LYS A 1 113 ? -17.057 12.320 23.464 1.00 55.50 113 LYS A C 1
ATOM 918 O O . LYS A 1 113 ? -17.041 13.383 24.084 1.00 55.50 113 LYS A O 1
ATOM 923 N N . GLU A 1 114 ? -18.165 11.660 23.141 1.00 45.62 114 GLU A N 1
ATOM 924 C CA . GLU A 1 114 ? -19.524 11.955 23.630 1.00 45.62 114 GLU A CA 1
ATOM 925 C C . GLU A 1 114 ? -19.905 10.984 24.753 1.00 45.62 114 GLU A C 1
ATOM 927 O O . GLU A 1 114 ? -20.550 11.445 25.721 1.00 45.62 114 GLU A O 1
#